Protein AF-A0A1G6FJD1-F1 (afdb_monomer_lite)

Secondary structure (DSSP, 8-state):
--HHHHHHHHHHTT--HHHHHHHHT--HHHHHHHHTTS-PPPHHHHHHHHHHHHHHH-

Foldseek 3Di:
DFLLVLVVVCVVVVCDLVNLCVQLVNDSVVVVCCNVVVDDDPPVSSVSSVVVSVVVVD

Structure (mmCIF, N/CA/C/O backbone):
data_AF-A0A1G6FJD1-F1
#
_entry.id   AF-A0A1G6FJD1-F1
#
loop_
_ato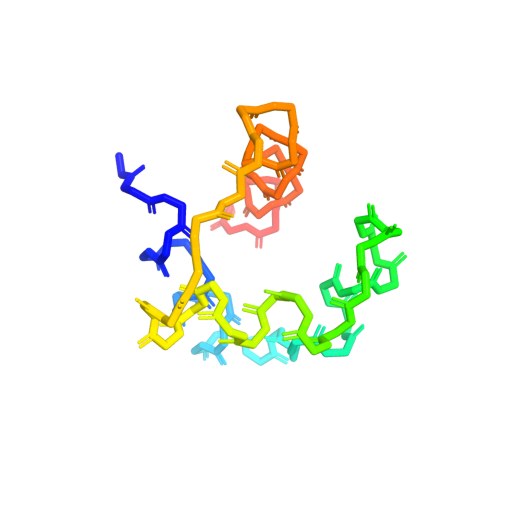m_site.group_PDB
_atom_site.id
_atom_site.type_symbol
_atom_site.label_atom_id
_atom_site.label_alt_id
_atom_site.label_comp_id
_atom_site.label_asym_id
_atom_site.label_entity_id
_atom_site.label_seq_id
_atom_site.pdbx_PDB_ins_code
_atom_site.Cartn_x
_atom_site.Cartn_y
_atom_site.Cartn_z
_atom_site.occupancy
_atom_site.B_iso_or_equiv
_atom_site.auth_seq_id
_atom_site.auth_comp_id
_atom_site.auth_asym_id
_atom_site.auth_atom_id
_atom_site.pdbx_PDB_model_num
ATOM 1 N N . MET A 1 1 ? 11.510 5.622 7.856 1.00 69.44 1 MET A N 1
ATOM 2 C CA . MET A 1 1 ? 10.713 4.378 7.808 1.00 69.44 1 MET A CA 1
ATOM 3 C C . MET A 1 1 ? 10.560 3.954 6.352 1.00 69.44 1 MET A C 1
ATOM 5 O O . MET A 1 1 ? 10.269 4.811 5.525 1.00 69.44 1 MET A O 1
ATOM 9 N N . GLU A 1 2 ? 10.826 2.688 6.019 1.00 85.69 2 GLU A N 1
ATOM 10 C CA . GLU A 1 2 ? 10.668 2.169 4.647 1.00 85.69 2 GLU A CA 1
ATOM 11 C C . GLU A 1 2 ? 9.176 2.104 4.269 1.00 85.69 2 GLU A C 1
ATOM 13 O O . GLU A 1 2 ? 8.331 1.810 5.115 1.00 85.69 2 GLU A O 1
ATOM 18 N N . THR A 1 3 ? 8.827 2.356 3.001 1.00 87.88 3 THR A N 1
ATOM 19 C CA . THR A 1 3 ? 7.425 2.353 2.538 1.00 87.88 3 THR A CA 1
ATOM 20 C C . THR A 1 3 ? 6.744 0.989 2.731 1.00 87.88 3 THR A C 1
ATOM 22 O O . THR A 1 3 ? 5.542 0.933 2.977 1.00 87.88 3 THR A O 1
ATOM 25 N N . LYS A 1 4 ? 7.493 -0.121 2.701 1.00 90.12 4 LYS A N 1
ATOM 26 C CA . LYS A 1 4 ? 6.953 -1.456 3.015 1.00 90.12 4 LYS A CA 1
ATOM 27 C C . LYS A 1 4 ? 6.484 -1.581 4.465 1.00 90.12 4 LYS A C 1
ATOM 29 O O . LYS A 1 4 ? 5.439 -2.178 4.710 1.00 90.12 4 LYS A O 1
ATOM 34 N N . GLU A 1 5 ? 7.214 -0.981 5.402 1.00 90.75 5 GLU A N 1
ATOM 35 C CA . GLU A 1 5 ? 6.847 -1.000 6.820 1.00 90.75 5 GLU A CA 1
ATOM 36 C C . GLU A 1 5 ? 5.586 -0.165 7.072 1.00 90.75 5 GLU A C 1
ATOM 38 O O . GLU A 1 5 ? 4.691 -0.595 7.793 1.00 90.75 5 GLU A O 1
ATOM 43 N N . LEU A 1 6 ? 5.446 0.970 6.378 1.00 91.56 6 LEU A N 1
ATOM 44 C CA . LEU A 1 6 ? 4.210 1.761 6.383 1.00 91.56 6 LEU A CA 1
ATOM 45 C C . LEU A 1 6 ? 3.004 0.947 5.899 1.00 91.56 6 LEU A C 1
ATOM 47 O O . LEU A 1 6 ? 1.950 0.967 6.531 1.00 91.56 6 LEU A O 1
ATOM 51 N N . ILE A 1 7 ? 3.150 0.199 4.799 1.00 92.38 7 ILE A N 1
ATOM 52 C CA . ILE A 1 7 ? 2.078 -0.667 4.281 1.00 92.38 7 ILE A CA 1
ATOM 53 C C . ILE A 1 7 ? 1.711 -1.748 5.305 1.00 92.38 7 ILE A C 1
ATOM 55 O O . ILE A 1 7 ? 0.535 -2.077 5.458 1.00 92.38 7 ILE A O 1
ATOM 59 N N . LYS A 1 8 ? 2.696 -2.304 6.019 1.00 91.62 8 LYS A N 1
ATOM 60 C CA . LYS A 1 8 ? 2.458 -3.299 7.068 1.00 91.62 8 LYS A CA 1
ATOM 61 C C . LYS A 1 8 ? 1.668 -2.705 8.241 1.00 91.62 8 LYS A C 1
ATOM 63 O O . LYS A 1 8 ? 0.637 -3.267 8.597 1.00 91.62 8 LYS A O 1
ATOM 68 N N . GLN A 1 9 ? 2.073 -1.547 8.756 1.00 91.94 9 GLN A N 1
ATOM 69 C CA . GLN A 1 9 ? 1.350 -0.845 9.828 1.00 91.94 9 GLN A CA 1
ATOM 70 C C . GLN A 1 9 ? -0.074 -0.464 9.412 1.00 91.94 9 GLN A C 1
ATOM 72 O O . GLN A 1 9 ? -1.024 -0.635 10.173 1.00 91.94 9 GLN A O 1
ATOM 77 N N . ALA A 1 10 ? -0.254 -0.008 8.171 1.00 91.81 10 ALA A N 1
ATOM 78 C CA . ALA A 1 10 ? -1.572 0.292 7.626 1.00 91.81 10 ALA A CA 1
ATOM 79 C C . ALA A 1 10 ? -2.493 -0.940 7.660 1.00 91.81 10 ALA A C 1
ATOM 81 O O . ALA A 1 10 ? -3.650 -0.836 8.067 1.00 91.81 10 ALA A O 1
ATOM 82 N N . ARG A 1 11 ? -1.969 -2.123 7.311 1.00 91.69 11 ARG A N 1
ATOM 83 C CA . ARG A 1 11 ? -2.718 -3.388 7.393 1.00 91.69 11 ARG A CA 1
ATOM 84 C C . ARG A 1 11 ? -3.081 -3.765 8.824 1.00 91.69 11 ARG A C 1
ATOM 86 O O . ARG A 1 11 ? -4.186 -4.256 9.036 1.00 91.69 11 ARG A O 1
ATOM 93 N N . GLU A 1 12 ? -2.194 -3.526 9.786 1.00 92.44 12 GLU A N 1
ATOM 94 C CA . GLU A 1 12 ? -2.474 -3.740 11.214 1.00 92.44 12 GLU A CA 1
ATOM 95 C C . GLU A 1 12 ? -3.601 -2.821 11.720 1.00 92.44 12 GLU A C 1
ATOM 97 O O . GLU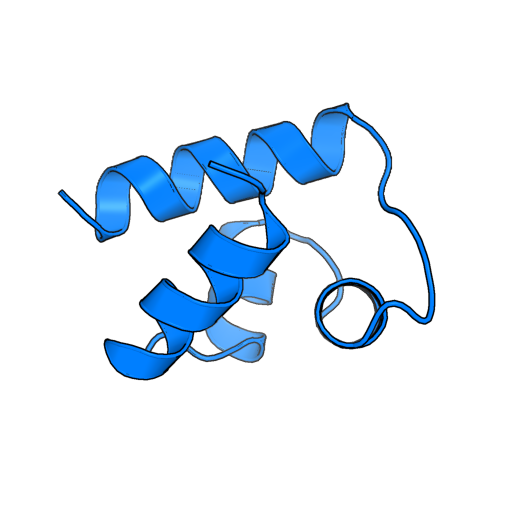 A 1 12 ? -4.401 -3.241 12.553 1.00 92.44 12 GLU A O 1
ATOM 102 N N . LYS A 1 13 ? -3.751 -1.618 11.143 1.00 91.19 13 LYS A N 1
ATOM 103 C CA . LYS A 1 13 ? -4.891 -0.711 11.381 1.00 91.19 13 LYS A CA 1
ATOM 104 C C . LYS A 1 13 ? -6.135 -1.007 10.517 1.00 91.19 13 LYS A C 1
ATOM 106 O O . LYS A 1 13 ? -7.090 -0.237 10.532 1.00 91.19 13 LYS A O 1
ATOM 111 N N . GLY A 1 14 ? -6.147 -2.101 9.750 1.00 92.94 14 GLY A N 1
ATOM 112 C CA . GLY A 1 14 ? -7.289 -2.514 8.922 1.00 92.94 14 GLY A CA 1
ATOM 113 C C . GLY A 1 14 ? -7.347 -1.901 7.515 1.00 92.94 14 GLY A C 1
ATOM 114 O O . GLY A 1 14 ? -8.293 -2.167 6.772 1.00 92.94 14 GLY A O 1
ATOM 115 N N . ILE A 1 15 ? -6.337 -1.133 7.096 1.00 93.62 15 ILE A N 1
ATOM 116 C CA . ILE A 1 15 ? -6.247 -0.612 5.726 1.00 93.62 15 ILE A CA 1
ATOM 117 C C . ILE A 1 15 ? -5.813 -1.749 4.801 1.00 93.62 15 ILE A C 1
ATOM 119 O O . ILE A 1 15 ? -4.693 -2.262 4.864 1.00 93.62 15 ILE A O 1
ATOM 123 N N . THR A 1 16 ? -6.714 -2.159 3.912 1.00 95.06 16 THR A N 1
ATOM 124 C CA . THR A 1 16 ? -6.435 -3.247 2.971 1.00 95.06 16 THR A CA 1
ATOM 125 C C . THR A 1 16 ? -5.597 -2.764 1.786 1.00 95.06 16 THR A C 1
ATOM 127 O O . THR A 1 16 ? -5.628 -1.593 1.411 1.00 95.06 16 THR A O 1
ATOM 130 N N . ILE A 1 17 ? -4.905 -3.690 1.112 1.00 94.38 17 ILE A N 1
ATOM 131 C CA . ILE A 1 17 ? -4.212 -3.395 -0.156 1.00 94.38 17 ILE A CA 1
ATOM 132 C C . ILE A 1 17 ? -5.187 -2.865 -1.219 1.00 94.38 17 ILE A C 1
ATOM 134 O O . ILE A 1 17 ? -4.799 -2.042 -2.042 1.00 94.38 17 ILE A O 1
ATOM 138 N N . LYS A 1 18 ? -6.454 -3.303 -1.190 1.00 95.38 18 LYS A N 1
ATOM 139 C CA . LYS A 1 18 ? -7.498 -2.800 -2.088 1.00 95.38 18 LYS A CA 1
ATOM 140 C C . LYS A 1 18 ? -7.813 -1.328 -1.801 1.00 95.38 18 LYS A C 1
ATOM 142 O O . LYS A 1 18 ? -7.798 -0.527 -2.723 1.00 95.38 18 LYS A O 1
ATOM 147 N N . SER A 1 19 ? -8.009 -0.967 -0.535 1.00 95.00 19 SER A N 1
ATOM 148 C CA . SER A 1 19 ? -8.243 0.425 -0.128 1.00 95.00 19 SER A CA 1
ATOM 149 C C . SER A 1 19 ? -7.050 1.314 -0.479 1.00 95.00 19 SER A C 1
ATOM 151 O O . SER A 1 19 ? -7.217 2.396 -1.029 1.00 95.00 19 SER A O 1
ATOM 153 N N . LEU A 1 20 ? -5.828 0.829 -0.242 1.00 94.62 20 LEU A N 1
ATOM 154 C CA . LEU A 1 20 ? -4.617 1.555 -0.616 1.00 94.62 20 LEU A CA 1
ATOM 155 C C . LEU A 1 20 ? -4.503 1.735 -2.137 1.00 94.62 20 LEU A C 1
ATOM 157 O O . LEU A 1 20 ? -4.076 2.792 -2.596 1.00 94.62 20 LEU A O 1
ATOM 161 N N . ALA A 1 21 ? -4.902 0.731 -2.922 1.00 96.00 21 ALA A N 1
ATOM 162 C CA . ALA A 1 21 ? -4.950 0.819 -4.380 1.00 96.00 21 ALA A CA 1
ATOM 163 C C . ALA A 1 21 ? -5.910 1.916 -4.853 1.00 96.00 21 ALA A C 1
ATOM 165 O O . ALA A 1 21 ? -5.540 2.715 -5.706 1.00 96.00 21 ALA A O 1
ATOM 166 N N . GLU A 1 22 ? -7.103 1.984 -4.260 1.00 95.44 22 GLU A N 1
ATOM 167 C CA . GLU A 1 22 ? -8.115 3.005 -4.556 1.00 95.44 22 GLU A CA 1
ATOM 168 C C . GLU A 1 22 ? -7.623 4.416 -4.193 1.00 95.44 22 GLU A C 1
ATOM 170 O O . GLU A 1 22 ? -7.766 5.340 -4.987 1.00 95.44 22 GLU A O 1
ATOM 175 N N . MET A 1 23 ? -6.969 4.582 -3.039 1.00 94.12 23 MET A N 1
ATOM 176 C CA . MET A 1 23 ? -6.441 5.880 -2.592 1.00 94.12 23 MET A CA 1
ATOM 177 C C . MET A 1 23 ? -5.247 6.363 -3.425 1.00 94.12 23 MET A C 1
ATOM 179 O O . MET A 1 23 ? -5.073 7.557 -3.658 1.00 94.12 23 MET A O 1
ATOM 183 N N . THR A 1 24 ? -4.385 5.438 -3.851 1.00 93.19 24 THR A N 1
ATOM 184 C CA . THR A 1 24 ? -3.140 5.767 -4.561 1.00 93.19 24 THR A CA 1
ATOM 185 C C . THR A 1 24 ? -3.280 5.733 -6.078 1.00 93.19 24 THR A C 1
ATOM 187 O O . THR A 1 24 ? -2.356 6.166 -6.764 1.00 93.19 24 THR A O 1
ATOM 190 N N . ASP A 1 25 ? -4.388 5.227 -6.620 1.00 94.50 25 ASP A N 1
ATOM 191 C CA . ASP A 1 25 ? -4.529 4.893 -8.044 1.00 94.50 25 ASP A CA 1
ATOM 192 C C . ASP A 1 25 ? -3.387 3.978 -8.551 1.00 94.50 25 ASP A C 1
ATOM 194 O O . ASP A 1 25 ? -2.878 4.080 -9.668 1.00 94.50 25 ASP A O 1
ATOM 198 N N . ILE A 1 26 ? -2.908 3.084 -7.679 1.00 94.44 26 ILE A N 1
ATOM 199 C CA . ILE A 1 26 ? -1.897 2.074 -8.004 1.00 94.44 26 ILE A CA 1
ATOM 200 C C . ILE A 1 26 ? -2.578 0.717 -7.990 1.00 94.44 26 ILE A C 1
ATOM 202 O O . ILE A 1 26 ? -3.238 0.346 -7.028 1.00 94.44 26 ILE A O 1
ATOM 206 N N . ASN A 1 27 ? -2.361 -0.081 -9.036 1.00 95.62 27 ASN A N 1
ATOM 207 C CA . ASN A 1 27 ? -2.942 -1.415 -9.118 1.00 95.62 27 ASN A CA 1
ATOM 208 C C . ASN A 1 27 ? -2.637 -2.268 -7.864 1.00 95.62 27 ASN A C 1
ATOM 210 O O . ASN A 1 27 ? -1.480 -2.408 -7.459 1.00 95.62 27 ASN A O 1
ATOM 214 N N . ALA A 1 28 ? -3.665 -2.907 -7.300 1.00 95.44 28 ALA A N 1
ATOM 215 C CA . ALA A 1 28 ? -3.552 -3.722 -6.088 1.00 95.44 28 ALA A CA 1
ATOM 216 C C . ALA A 1 28 ? -2.512 -4.853 -6.199 1.00 95.44 28 ALA A C 1
ATOM 218 O O . ALA A 1 28 ? -1.792 -5.120 -5.239 1.00 95.44 28 ALA A O 1
ATOM 219 N N . ARG A 1 29 ? -2.363 -5.487 -7.374 1.00 95.06 29 ARG A N 1
ATOM 220 C CA . ARG A 1 29 ? -1.322 -6.505 -7.613 1.00 95.06 29 ARG A CA 1
ATOM 221 C C . ARG A 1 29 ? 0.076 -5.901 -7.519 1.00 95.06 29 ARG A C 1
ATOM 223 O O . ARG A 1 29 ? 0.985 -6.541 -7.002 1.00 95.06 29 ARG A O 1
ATOM 230 N N . THR A 1 30 ? 0.253 -4.679 -8.008 1.00 94.94 30 THR A N 1
ATOM 231 C CA . THR A 1 30 ? 1.526 -3.954 -7.923 1.00 94.94 30 THR A CA 1
ATOM 232 C C . THR A 1 30 ? 1.882 -3.644 -6.470 1.00 94.94 30 THR A C 1
ATOM 234 O O . THR A 1 30 ? 3.011 -3.910 -6.063 1.00 94.94 30 THR A O 1
ATOM 237 N N . LEU A 1 31 ? 0.919 -3.176 -5.671 1.00 94.88 31 LEU A N 1
ATOM 238 C CA . LEU A 1 31 ? 1.105 -2.956 -4.232 1.00 94.88 31 LEU A CA 1
ATOM 239 C C . LEU A 1 31 ? 1.396 -4.258 -3.476 1.00 94.88 31 LEU A C 1
ATOM 241 O O . LEU A 1 31 ? 2.304 -4.296 -2.650 1.00 94.88 31 LEU A O 1
ATOM 245 N N . TYR A 1 32 ? 0.677 -5.338 -3.791 1.00 93.38 32 TYR A N 1
ATOM 246 C CA . TYR A 1 32 ? 0.917 -6.654 -3.203 1.00 93.38 32 TYR A CA 1
ATOM 247 C C . TYR A 1 32 ? 2.333 -7.158 -3.511 1.00 93.38 32 TYR A C 1
ATOM 249 O O . TYR A 1 32 ? 3.093 -7.461 -2.593 1.00 93.38 32 TYR A O 1
ATOM 257 N N . ASN A 1 33 ? 2.728 -7.154 -4.788 1.00 94.19 33 ASN A N 1
ATOM 258 C CA . ASN A 1 33 ? 4.064 -7.570 -5.216 1.00 94.19 33 ASN A CA 1
ATOM 259 C C . ASN A 1 33 ? 5.167 -6.738 -4.556 1.00 94.19 33 ASN A C 1
ATOM 261 O O . ASN A 1 33 ? 6.205 -7.287 -4.196 1.00 94.19 33 ASN A O 1
ATOM 265 N N . TYR A 1 34 ? 4.935 -5.435 -4.379 1.00 93.75 34 TYR A N 1
ATOM 266 C CA . TYR A 1 34 ? 5.849 -4.563 -3.650 1.00 93.75 34 TYR A CA 1
ATOM 267 C C . TYR A 1 34 ? 5.949 -4.935 -2.169 1.00 93.75 34 TYR A C 1
ATOM 269 O O . TYR A 1 34 ? 7.053 -5.099 -1.647 1.00 93.75 34 TYR A O 1
ATOM 277 N N . SER A 1 35 ? 4.807 -5.143 -1.506 1.00 90.62 35 SER A N 1
ATOM 278 C CA . SER A 1 35 ? 4.761 -5.519 -0.089 1.00 90.62 35 SER A CA 1
ATOM 279 C C . SER A 1 35 ? 5.431 -6.867 0.198 1.00 90.62 35 SER A C 1
ATOM 281 O O . SER A 1 35 ? 6.033 -7.037 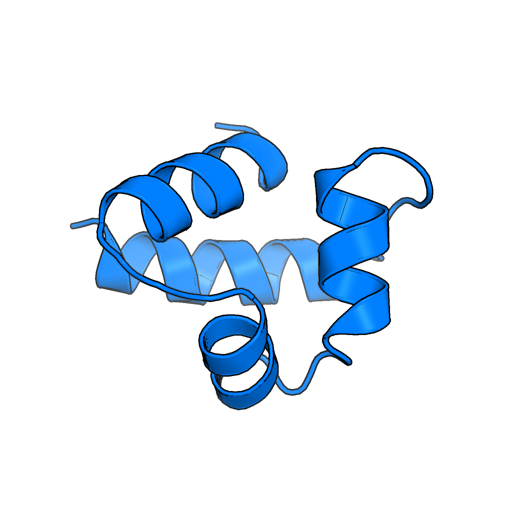1.252 1.00 90.62 35 SER A O 1
ATOM 283 N N . CYS A 1 36 ? 5.387 -7.802 -0.756 1.00 90.06 36 CYS A N 1
ATOM 284 C CA . CYS A 1 36 ? 6.035 -9.112 -0.664 1.00 90.06 36 CYS A CA 1
ATOM 285 C C . CYS A 1 36 ? 7.495 -9.119 -1.157 1.00 90.06 36 CYS A C 1
ATOM 287 O O . CYS A 1 36 ? 8.132 -10.167 -1.141 1.00 90.06 36 CYS A O 1
ATOM 289 N N . GLY A 1 37 ? 8.029 -7.984 -1.624 1.00 90.69 37 GLY A N 1
ATOM 290 C CA . GLY A 1 37 ? 9.406 -7.881 -2.121 1.00 90.69 37 GLY A CA 1
ATOM 291 C C . GLY A 1 37 ? 9.649 -8.476 -3.514 1.00 90.69 37 GLY A C 1
ATOM 292 O O . GLY A 1 37 ? 10.794 -8.555 -3.946 1.00 90.69 37 GLY A O 1
ATOM 293 N N . TYR A 1 38 ? 8.600 -8.854 -4.251 1.00 90.50 38 TYR A N 1
ATOM 294 C CA . TYR A 1 38 ? 8.718 -9.404 -5.608 1.00 90.50 38 TYR A CA 1
ATOM 295 C C . TYR A 1 38 ? 9.069 -8.350 -6.666 1.00 90.50 38 TYR A C 1
ATOM 297 O O . TYR A 1 38 ? 9.611 -8.687 -7.718 1.00 90.50 38 TYR A O 1
ATOM 305 N N . ARG A 1 39 ? 8.728 -7.077 -6.430 1.00 89.19 39 ARG A N 1
ATOM 306 C CA . ARG A 1 39 ? 9.070 -5.951 -7.313 1.00 89.19 39 ARG A CA 1
ATOM 307 C C . ARG A 1 39 ? 9.293 -4.671 -6.525 1.00 89.19 39 ARG A C 1
ATOM 309 O O . ARG A 1 39 ? 8.612 -4.433 -5.538 1.00 89.19 39 ARG A O 1
ATOM 316 N N . ASN A 1 40 ? 10.164 -3.808 -7.038 1.00 91.38 40 ASN A N 1
ATOM 317 C CA . ASN A 1 40 ? 10.288 -2.431 -6.566 1.00 91.38 40 ASN A CA 1
ATOM 318 C C . ASN A 1 40 ? 9.305 -1.508 -7.299 1.00 91.38 40 ASN A C 1
ATOM 320 O O . ASN A 1 40 ? 8.890 -1.787 -8.429 1.00 91.38 40 ASN A O 1
ATOM 324 N N . LEU A 1 41 ? 8.937 -0.408 -6.648 1.00 92.31 41 LEU A N 1
ATOM 325 C CA . LEU A 1 41 ? 8.145 0.669 -7.237 1.00 92.31 41 LEU A CA 1
ATOM 326 C C . LEU A 1 41 ? 9.059 1.783 -7.760 1.00 92.31 41 LEU A C 1
ATOM 328 O O . LEU A 1 41 ? 10.231 1.868 -7.399 1.00 92.31 41 LEU A O 1
ATOM 332 N N . SER A 1 42 ? 8.518 2.652 -8.616 1.00 94.31 42 SER A N 1
ATOM 333 C CA . SER A 1 42 ? 9.181 3.923 -8.916 1.00 94.31 42 SER A CA 1
ATOM 334 C C . SER A 1 42 ? 9.161 4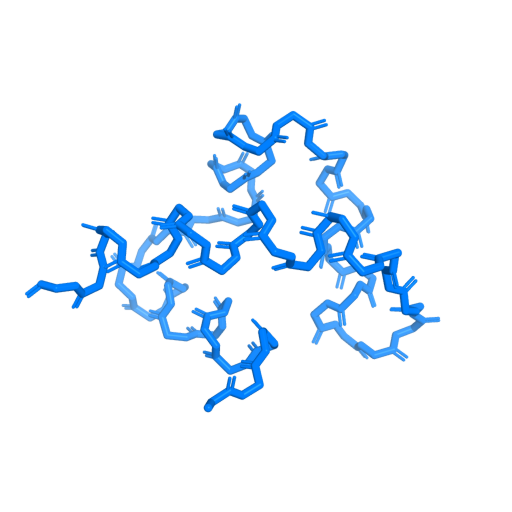.824 -7.679 1.00 94.31 42 SER A C 1
ATOM 336 O O . SER A 1 42 ? 8.229 4.747 -6.877 1.00 94.31 42 SER A O 1
ATOM 338 N N . LYS A 1 43 ? 10.149 5.721 -7.560 1.00 94.12 43 LYS A N 1
ATOM 339 C CA . LYS A 1 43 ? 10.227 6.692 -6.453 1.00 94.12 43 LYS A CA 1
ATOM 340 C C . LYS A 1 43 ? 8.930 7.488 -6.279 1.00 94.12 43 LYS A C 1
ATOM 342 O O . LYS A 1 43 ? 8.426 7.589 -5.171 1.00 94.12 43 LYS A O 1
ATOM 347 N N . GLU A 1 44 ? 8.344 7.944 -7.385 1.00 94.88 44 GLU A N 1
ATOM 348 C CA . GLU A 1 44 ? 7.064 8.666 -7.403 1.00 94.88 44 GLU A CA 1
ATOM 349 C C . GLU A 1 44 ? 5.922 7.860 -6.755 1.00 94.88 44 GLU A C 1
ATOM 351 O O . GLU A 1 44 ? 5.166 8.374 -5.933 1.00 94.88 44 GLU A O 1
ATOM 356 N N . LYS A 1 45 ? 5.814 6.562 -7.072 1.00 94.69 45 LYS A N 1
ATOM 357 C CA . LYS A 1 45 ? 4.792 5.685 -6.481 1.00 94.69 45 LYS A CA 1
ATOM 358 C C . LYS A 1 45 ? 5.054 5.435 -5.001 1.00 94.69 45 LYS A C 1
ATOM 360 O O . LYS A 1 45 ? 4.106 5.393 -4.220 1.00 94.69 45 LYS A O 1
ATOM 365 N N . GLU A 1 46 ? 6.317 5.281 -4.609 1.00 94.88 46 GLU A N 1
ATOM 366 C CA . GLU A 1 46 ? 6.679 5.142 -3.198 1.00 94.88 46 GLU A CA 1
ATOM 367 C C . GLU A 1 46 ? 6.351 6.397 -2.387 1.00 94.88 46 GLU A C 1
ATOM 369 O O . GLU A 1 46 ? 5.856 6.272 -1.268 1.00 94.88 46 GLU A O 1
ATOM 374 N N . GLU A 1 47 ? 6.591 7.587 -2.938 1.00 94.88 47 GLU A N 1
ATOM 375 C CA . GLU A 1 47 ? 6.232 8.864 -2.312 1.00 94.88 47 GLU A CA 1
ATOM 376 C C . GLU A 1 47 ? 4.718 9.035 -2.202 1.00 94.88 47 GLU A C 1
ATOM 378 O O . GLU A 1 47 ? 4.229 9.398 -1.134 1.00 94.88 47 GLU A O 1
ATOM 383 N N . LYS A 1 48 ? 3.959 8.686 -3.248 1.00 94.94 48 LYS A N 1
ATOM 384 C CA . LYS A 1 48 ? 2.490 8.731 -3.213 1.00 94.94 48 LYS A CA 1
ATOM 385 C C . LYS A 1 48 ? 1.920 7.847 -2.101 1.00 94.94 48 LYS A C 1
ATOM 387 O O . LYS A 1 48 ? 1.071 8.295 -1.336 1.00 94.94 48 LYS A O 1
ATOM 392 N N . ILE A 1 49 ? 2.418 6.614 -1.975 1.00 94.81 49 ILE A N 1
ATOM 393 C CA . ILE A 1 49 ? 2.025 5.702 -0.888 1.00 94.81 49 ILE A CA 1
ATOM 394 C C . ILE A 1 49 ? 2.417 6.287 0.469 1.00 94.81 49 ILE A C 1
ATOM 396 O O . ILE A 1 49 ? 1.601 6.287 1.388 1.0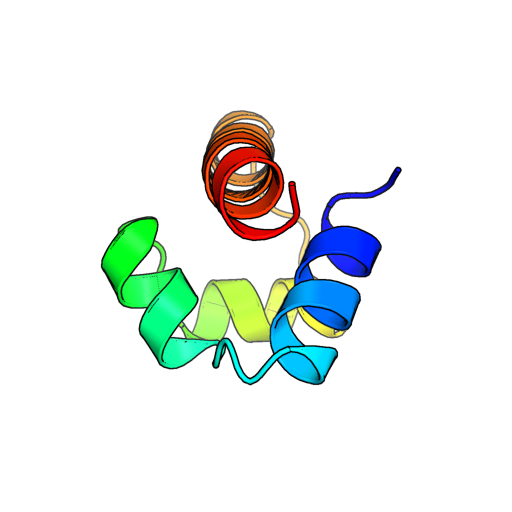0 94.81 49 ILE A O 1
ATOM 400 N N . ARG A 1 50 ? 3.651 6.788 0.601 1.00 94.00 50 ARG A N 1
ATOM 401 C CA . ARG A 1 50 ? 4.161 7.344 1.858 1.00 94.00 50 ARG A CA 1
ATOM 402 C C . ARG A 1 50 ? 3.312 8.514 2.339 1.00 94.00 50 ARG A C 1
ATOM 404 O O . ARG A 1 50 ? 2.913 8.500 3.492 1.00 94.00 50 ARG A O 1
ATOM 411 N N . ASN A 1 51 ? 2.987 9.461 1.463 1.00 93.81 51 ASN A N 1
ATOM 412 C CA . ASN A 1 51 ? 2.172 10.623 1.814 1.00 93.81 51 ASN A CA 1
ATOM 413 C C . ASN A 1 51 ? 0.782 10.213 2.316 1.00 93.81 51 ASN A C 1
ATOM 415 O O . ASN A 1 51 ? 0.354 10.673 3.369 1.00 93.81 51 ASN A O 1
ATOM 419 N N . ILE A 1 52 ? 0.105 9.301 1.610 1.00 93.88 52 ILE A N 1
ATOM 420 C CA . ILE A 1 52 ? -1.226 8.825 2.018 1.00 93.88 52 ILE A CA 1
ATOM 421 C C . ILE A 1 52 ? -1.162 8.095 3.358 1.00 93.88 52 ILE A C 1
ATOM 423 O O . ILE A 1 52 ? -1.971 8.356 4.243 1.00 93.88 52 ILE A O 1
ATOM 427 N N . LEU A 1 53 ? -0.199 7.187 3.526 1.00 92.44 53 LEU A N 1
ATOM 428 C CA . LEU A 1 53 ? -0.086 6.412 4.758 1.00 92.4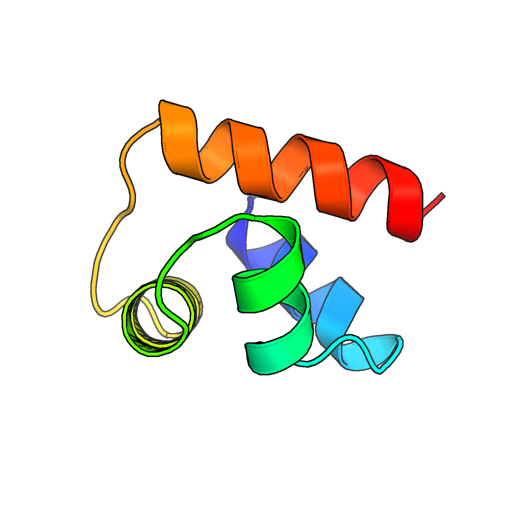4 53 LEU A CA 1
ATOM 429 C C . LEU A 1 53 ? 0.366 7.262 5.944 1.00 92.44 53 LEU A C 1
ATOM 431 O O . LEU A 1 53 ? -0.109 7.019 7.044 1.00 92.44 53 LEU A O 1
ATOM 435 N N . SER A 1 54 ? 1.215 8.270 5.743 1.00 90.19 54 SER A N 1
ATOM 436 C CA . SER A 1 54 ? 1.565 9.225 6.798 1.00 90.19 54 SER A CA 1
ATOM 437 C C . SER A 1 54 ? 0.325 9.950 7.325 1.00 90.19 54 SER A C 1
ATOM 439 O O . SER A 1 54 ? 0.110 9.933 8.529 1.00 90.19 54 SER A O 1
ATOM 441 N N . CYS A 1 55 ? -0.552 10.461 6.453 1.00 88.12 55 CYS A N 1
ATOM 442 C CA . CYS A 1 55 ? -1.792 11.120 6.884 1.00 88.12 55 CYS A CA 1
ATOM 443 C C . CYS A 1 55 ? -2.794 10.186 7.588 1.00 88.12 55 CYS A C 1
ATOM 445 O O . CYS A 1 55 ? -3.623 10.653 8.357 1.00 88.12 55 CYS A O 1
ATOM 447 N N . LEU A 1 56 ? -2.773 8.882 7.293 1.00 87.00 56 LEU A N 1
ATOM 448 C CA . LEU A 1 56 ? -3.691 7.901 7.895 1.00 87.00 56 LEU A CA 1
ATOM 449 C C . LEU A 1 56 ? -3.154 7.277 9.191 1.00 87.00 56 LEU A C 1
ATOM 451 O O . LEU A 1 56 ? -3.910 6.638 9.927 1.00 87.00 56 LEU A O 1
ATOM 455 N N . LEU A 1 57 ? -1.840 7.354 9.416 1.00 84.75 57 LEU A N 1
ATOM 456 C CA . LEU A 1 57 ? -1.175 6.718 10.550 1.00 84.75 57 LEU A CA 1
ATOM 457 C C . LEU A 1 57 ? -0.854 7.679 11.699 1.00 84.75 57 LEU A C 1
ATOM 459 O O . LEU A 1 57 ? -0.611 7.158 12.793 1.00 84.75 57 LEU A O 1
ATOM 463 N N . GLU A 1 58 ? -0.886 8.995 11.457 1.00 76.00 58 GLU A N 1
ATOM 464 C CA . GLU A 1 58 ? -0.993 10.047 12.489 1.00 76.00 58 GLU A CA 1
ATOM 465 C C . GLU A 1 58 ? -2.179 9.802 13.438 1.00 76.00 58 GLU A C 1
ATOM 467 O O . GLU A 1 58 ? -1.986 10.023 14.655 1.00 76.00 58 GLU A O 1
#

Radius of gyration: 9.95 Å; chains: 1; bounding box: 19×20×22 Å

Sequence (58 aa):
METKELIKQAREKGITIKSLAEMTDINARTLYNYSCGYRNLSKEKEEKIRNILSCLLE

pLDDT: mean 92.02, std 4.48, range [69.44, 96.0]